Protein AF-A0AAU0F4G6-F1 (afdb_monomer_lite)

Organism: NCBI:txid1735111

Sequence (58 aa):
MVYRQKGNEKPMMWGTLSGNQNFLEDKNVAVGNTYTYLIKPMLINNRVAKTEKITIEF

Radius of gyration: 12.18 Å; chains: 1; bounding box: 27×19×30 Å

Structure (mmCIF, N/CA/C/O backbone):
data_AF-A0AAU0F4G6-F1
#
_entry.id   AF-A0AAU0F4G6-F1
#
loop_
_atom_site.group_PDB
_atom_site.id
_atom_site.type_symbol
_atom_site.label_atom_id
_atom_site.label_alt_id
_atom_site.label_comp_id
_atom_site.label_asym_id
_atom_site.label_entity_id
_atom_site.label_seq_id
_atom_site.pdbx_PDB_ins_code
_atom_site.Cartn_x
_atom_site.Cartn_y
_atom_site.Cartn_z
_atom_site.occupancy
_atom_site.B_iso_or_equiv
_atom_site.auth_seq_id
_atom_site.auth_comp_id
_atom_site.auth_asym_id
_atom_site.auth_atom_id
_atom_site.pdbx_PDB_model_num
ATOM 1 N N . MET A 1 1 ? 7.119 -2.487 -6.253 1.00 87.31 1 MET A N 1
ATOM 2 C CA . MET A 1 1 ? 7.154 -2.564 -4.772 1.00 87.31 1 MET A CA 1
ATOM 3 C C . MET A 1 1 ? 5.968 -1.803 -4.215 1.00 87.31 1 MET A C 1
ATOM 5 O O . MET A 1 1 ? 5.571 -0.817 -4.829 1.00 87.31 1 MET A O 1
ATOM 9 N N . VAL A 1 2 ? 5.423 -2.241 -3.085 1.00 91.81 2 VAL A N 1
ATOM 10 C CA . VAL A 1 2 ? 4.307 -1.581 -2.405 1.00 91.81 2 VAL A CA 1
ATOM 11 C C . VAL A 1 2 ? 4.705 -1.294 -0.967 1.00 91.81 2 VAL A C 1
ATOM 13 O O . VAL A 1 2 ? 5.175 -2.177 -0.247 1.00 91.81 2 VAL A O 1
ATOM 16 N N . TYR A 1 3 ? 4.539 -0.041 -0.569 1.00 94.19 3 TYR A N 1
ATOM 17 C CA . TYR A 1 3 ? 4.764 0.418 0.792 1.00 94.19 3 TYR A CA 1
ATOM 18 C C . TYR A 1 3 ? 3.430 0.762 1.431 1.00 94.19 3 TYR A C 1
ATOM 20 O O . TYR A 1 3 ? 2.521 1.239 0.751 1.00 94.19 3 TYR A O 1
ATOM 28 N N . ARG A 1 4 ? 3.341 0.546 2.737 1.00 95.69 4 ARG A N 1
ATOM 29 C CA . ARG A 1 4 ? 2.172 0.851 3.553 1.00 95.69 4 ARG A CA 1
ATOM 30 C C . ARG A 1 4 ? 2.564 1.836 4.642 1.00 95.69 4 ARG A C 1
ATOM 32 O O . ARG A 1 4 ? 3.609 1.688 5.272 1.00 95.69 4 ARG A O 1
ATOM 39 N N . GLN A 1 5 ? 1.703 2.812 4.868 1.00 96.25 5 GLN A N 1
ATOM 40 C CA . GLN A 1 5 ? 1.774 3.778 5.954 1.00 96.25 5 GLN A CA 1
ATOM 41 C C . GLN A 1 5 ? 0.451 3.747 6.717 1.00 96.25 5 GLN A C 1
ATOM 43 O O . GLN A 1 5 ? -0.607 3.818 6.096 1.00 96.25 5 GLN A O 1
ATOM 48 N N . LYS A 1 6 ? 0.510 3.658 8.047 1.00 96.12 6 LYS A N 1
ATOM 49 C CA . LYS A 1 6 ? -0.649 3.763 8.938 1.00 96.12 6 LYS A CA 1
ATOM 50 C C . LYS A 1 6 ? -0.639 5.142 9.599 1.00 96.12 6 LYS A C 1
ATOM 52 O O . LYS A 1 6 ? 0.334 5.499 10.254 1.00 96.12 6 LYS A O 1
ATOM 57 N N . GLY A 1 7 ? -1.690 5.937 9.413 1.00 93.31 7 GLY A N 1
ATOM 58 C CA . GLY A 1 7 ? -1.751 7.321 9.888 1.00 93.31 7 GLY A CA 1
ATOM 59 C C . GLY A 1 7 ? -0.514 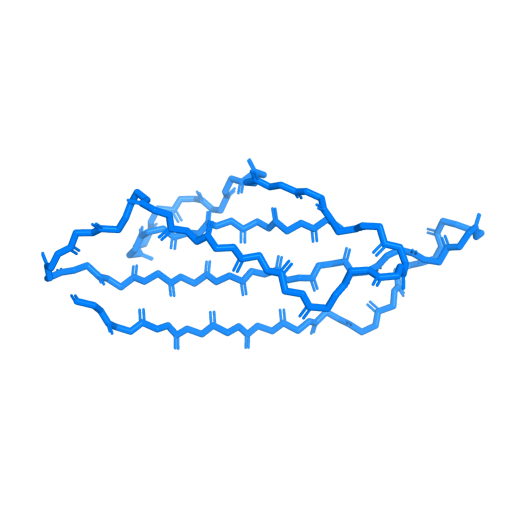8.120 9.460 1.00 93.31 7 GLY A C 1
ATOM 60 O O . GLY A 1 7 ? -0.198 8.200 8.274 1.00 93.31 7 GLY A O 1
ATOM 61 N N . ASN A 1 8 ? 0.220 8.651 10.439 1.00 93.69 8 ASN A N 1
ATOM 62 C CA . ASN A 1 8 ? 1.455 9.418 10.231 1.00 93.69 8 ASN A CA 1
ATOM 63 C C . ASN A 1 8 ? 2.738 8.601 10.475 1.00 93.69 8 ASN A C 1
ATOM 65 O O . ASN A 1 8 ? 3.822 9.175 10.579 1.00 93.69 8 ASN A O 1
ATOM 69 N N . GLU A 1 9 ? 2.637 7.274 10.585 1.00 94.56 9 GLU A N 1
ATOM 70 C CA . GLU A 1 9 ? 3.807 6.403 10.705 1.00 94.56 9 GLU A CA 1
ATOM 71 C C . GLU A 1 9 ? 4.683 6.462 9.445 1.00 94.56 9 GLU A C 1
ATOM 73 O O . GLU A 1 9 ? 4.233 6.780 8.341 1.00 94.56 9 GLU A O 1
ATOM 78 N N . LYS A 1 10 ? 5.965 6.114 9.593 1.00 93.94 10 LYS A N 1
ATOM 79 C CA . LYS A 1 10 ? 6.876 6.029 8.449 1.00 93.94 10 LYS A CA 1
ATOM 80 C C . LYS A 1 10 ? 6.415 4.910 7.498 1.00 93.94 10 LYS A C 1
ATOM 82 O O . LYS A 1 10 ? 6.187 3.796 7.969 1.00 93.94 10 LYS A O 1
ATOM 87 N N . PRO A 1 11 ? 6.351 5.147 6.172 1.00 94.44 11 PRO A N 1
ATOM 88 C CA . PRO A 1 11 ? 6.053 4.090 5.216 1.00 94.44 11 PRO A CA 1
ATOM 89 C C . PRO A 1 11 ? 7.041 2.927 5.326 1.00 94.44 11 PRO A C 1
ATOM 91 O O . PRO A 1 11 ? 8.259 3.128 5.284 1.00 94.44 11 PRO A O 1
ATOM 94 N N . MET A 1 12 ? 6.516 1.708 5.410 1.00 94.62 12 MET A N 1
ATOM 95 C CA . MET A 1 12 ? 7.304 0.476 5.442 1.00 94.62 12 MET A CA 1
ATOM 96 C C . MET A 1 12 ? 7.019 -0.375 4.207 1.00 94.62 12 MET A C 1
ATOM 98 O O . MET A 1 12 ? 5.910 -0.346 3.671 1.00 94.62 12 MET A O 1
ATOM 102 N N . MET A 1 13 ? 8.026 -1.115 3.726 1.00 92.31 13 MET A N 1
ATOM 103 C CA . MET A 1 13 ? 7.823 -2.065 2.629 1.00 92.31 13 MET A CA 1
ATOM 104 C C . MET A 1 13 ? 6.824 -3.120 3.103 1.00 92.31 13 MET A C 1
ATOM 106 O O . MET A 1 13 ? 7.072 -3.807 4.088 1.00 92.31 13 MET A O 1
ATOM 110 N N . TRP A 1 14 ? 5.693 -3.211 2.412 1.00 94.25 14 TRP A N 1
ATOM 111 C CA . TRP A 1 14 ? 4.605 -4.113 2.771 1.00 94.25 14 TRP A CA 1
ATOM 112 C C . TRP A 1 14 ? 4.558 -5.329 1.852 1.00 94.25 14 TRP A C 1
ATOM 114 O O . TRP A 1 14 ? 4.318 -6.439 2.314 1.00 94.25 14 TRP A O 1
ATOM 124 N N . GLY A 1 15 ? 4.850 -5.143 0.564 1.00 90.00 15 GLY A N 1
ATOM 125 C CA . GLY A 1 15 ? 4.861 -6.251 -0.380 1.00 90.00 15 GLY A CA 1
ATOM 126 C C . GLY A 1 15 ? 5.401 -5.898 -1.757 1.00 90.00 15 GLY A C 1
ATOM 127 O O . GLY A 1 15 ? 5.874 -4.788 -2.030 1.00 90.00 15 GLY A O 1
ATOM 128 N N . THR A 1 16 ? 5.319 -6.868 -2.659 1.00 89.19 16 THR A N 1
ATOM 129 C CA . THR A 1 16 ? 5.678 -6.727 -4.068 1.00 89.19 16 THR A CA 1
ATOM 130 C C . THR A 1 16 ? 4.508 -7.161 -4.945 1.00 89.19 16 THR A C 1
ATOM 132 O O . THR A 1 16 ? 3.740 -8.048 -4.594 1.00 89.19 16 THR A O 1
ATOM 135 N N . LEU A 1 17 ? 4.373 -6.494 -6.088 1.00 85.31 17 LEU A N 1
ATOM 136 C CA . LEU A 1 17 ? 3.510 -6.906 -7.187 1.00 85.31 17 LEU A CA 1
ATOM 137 C C . LEU A 1 17 ? 4.431 -7.371 -8.308 1.00 85.31 17 LEU A C 1
ATOM 139 O O . LEU A 1 17 ? 5.361 -6.644 -8.674 1.00 85.31 17 LEU A O 1
ATOM 143 N N . SER A 1 18 ? 4.192 -8.572 -8.823 1.00 81.50 18 SER A N 1
ATOM 144 C CA . SER A 1 18 ? 4.765 -9.010 -10.097 1.00 81.50 18 SER A CA 1
ATOM 145 C C . SER A 1 18 ? 3.972 -8.405 -11.262 1.00 81.50 18 SER A C 1
ATOM 147 O O . SER A 1 18 ? 2.829 -7.991 -11.085 1.00 81.50 18 SER A O 1
ATOM 149 N N . GLY A 1 19 ? 4.565 -8.335 -12.460 1.00 74.38 19 GLY A N 1
ATOM 150 C CA . GLY A 1 19 ? 3.984 -7.615 -13.606 1.00 74.38 19 GLY A CA 1
ATOM 151 C C . GLY A 1 19 ? 2.590 -8.080 -14.054 1.00 74.38 19 GLY A C 1
ATOM 152 O O . GLY A 1 19 ? 1.893 -7.321 -14.716 1.00 74.38 19 GLY A O 1
ATOM 153 N N . ASN A 1 20 ? 2.164 -9.283 -13.656 1.00 81.69 20 ASN A N 1
ATOM 154 C CA . ASN A 1 20 ? 0.856 -9.848 -14.003 1.00 81.69 20 ASN A CA 1
ATOM 155 C C . ASN A 1 20 ? -0.179 -9.710 -12.872 1.00 81.69 20 ASN A C 1
ATOM 157 O O . ASN A 1 20 ? -1.327 -10.113 -13.041 1.00 81.69 20 ASN A O 1
ATOM 161 N N . GLN A 1 21 ? 0.212 -9.182 -11.710 1.00 83.31 21 GLN A N 1
ATOM 162 C CA . GLN A 1 21 ? -0.684 -8.964 -10.579 1.00 83.31 21 GLN A CA 1
ATOM 163 C C . GLN A 1 21 ? -1.191 -7.525 -10.591 1.00 83.31 21 GLN A C 1
ATOM 165 O O . GLN A 1 21 ? -0.410 -6.575 -10.623 1.00 83.31 21 GLN A O 1
ATOM 170 N N . ASN A 1 22 ? -2.507 -7.368 -10.517 1.00 83.81 22 ASN A N 1
ATOM 171 C CA . ASN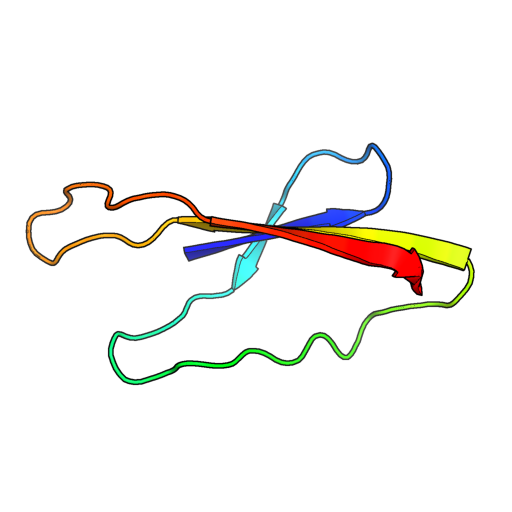 A 1 22 ? -3.182 -6.072 -10.474 1.00 83.81 22 ASN A CA 1
ATOM 172 C C . ASN A 1 22 ? -3.870 -5.791 -9.126 1.00 83.81 22 ASN A C 1
ATOM 174 O O 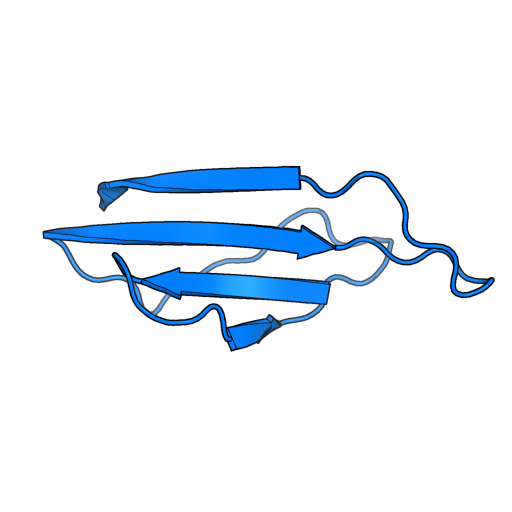. ASN A 1 22 ? -4.481 -4.736 -8.978 1.00 83.81 22 ASN A O 1
ATOM 178 N N . PHE A 1 23 ? -3.760 -6.693 -8.144 1.00 86.25 23 PHE A N 1
ATOM 179 C CA . PHE A 1 23 ? -4.340 -6.516 -6.812 1.00 86.25 23 PHE A CA 1
ATOM 180 C C . PHE A 1 23 ? -3.420 -7.029 -5.693 1.00 86.25 23 PHE A C 1
ATOM 182 O O . PHE A 1 23 ? -2.616 -7.942 -5.890 1.00 86.25 23 PHE A O 1
ATOM 189 N N . LEU A 1 24 ? -3.572 -6.434 -4.508 1.00 88.06 24 LEU A N 1
ATOM 190 C CA . LEU A 1 24 ? -3.071 -6.916 -3.220 1.00 88.06 24 LEU A CA 1
ATOM 191 C C . LEU A 1 24 ? -4.183 -6.734 -2.186 1.00 88.06 24 LEU A C 1
ATOM 193 O O . LEU A 1 24 ? -4.906 -5.742 -2.232 1.00 88.06 24 LEU A O 1
ATOM 197 N N . GLU A 1 25 ? -4.285 -7.660 -1.240 1.00 91.06 25 GLU A N 1
ATOM 198 C CA . GLU A 1 25 ? -5.264 -7.608 -0.154 1.00 91.06 25 GLU A CA 1
ATOM 199 C C . GLU A 1 25 ? -4.545 -7.361 1.179 1.00 91.06 25 GLU A C 1
ATOM 201 O O . GLU A 1 25 ? -3.684 -8.151 1.576 1.00 91.06 25 GLU A O 1
ATOM 206 N N . ASP A 1 26 ? -4.887 -6.274 1.877 1.00 91.31 26 ASP A N 1
ATOM 207 C CA . ASP A 1 26 ? -4.405 -6.017 3.238 1.00 91.31 26 ASP A CA 1
ATOM 208 C C . ASP A 1 26 ? -5.409 -6.523 4.274 1.00 91.31 26 ASP A C 1
ATOM 210 O O . ASP A 1 26 ? -6.402 -5.870 4.580 1.00 91.31 26 ASP A O 1
ATOM 214 N N . LYS A 1 27 ? -5.119 -7.699 4.834 1.00 92.44 27 LYS A N 1
ATOM 215 C CA . LYS A 1 27 ? -5.935 -8.330 5.881 1.00 92.44 27 LYS A CA 1
ATOM 216 C C . LYS A 1 27 ? -5.672 -7.767 7.278 1.00 92.44 27 LYS A C 1
ATOM 218 O O . LYS A 1 27 ? -6.414 -8.073 8.202 1.00 92.44 27 LYS A O 1
ATOM 223 N N . ASN A 1 28 ? -4.621 -6.963 7.452 1.00 90.69 28 ASN A N 1
ATOM 224 C CA . ASN A 1 28 ? -4.193 -6.449 8.754 1.00 90.69 28 ASN A CA 1
ATOM 225 C C . ASN A 1 28 ? -4.632 -4.993 8.955 1.00 90.69 28 ASN A C 1
ATOM 227 O O . ASN A 1 28 ? -3.856 -4.163 9.444 1.00 90.69 28 ASN A O 1
ATOM 231 N N . VAL A 1 29 ? -5.860 -4.674 8.551 1.00 92.38 29 VAL A N 1
ATOM 232 C CA . VAL A 1 29 ? -6.496 -3.363 8.734 1.00 92.38 29 VAL A CA 1
ATOM 233 C C . VAL A 1 29 ? -7.407 -3.374 9.959 1.00 92.38 29 VAL A C 1
ATOM 235 O O . VAL A 1 29 ? -7.991 -4.399 10.302 1.00 92.38 29 VAL A O 1
ATOM 238 N N . ALA A 1 30 ? -7.516 -2.236 10.637 1.00 93.38 30 ALA A N 1
ATOM 239 C CA . ALA A 1 30 ? -8.385 -2.072 11.797 1.00 93.38 30 ALA A CA 1
ATOM 240 C C . ALA A 1 30 ? -9.161 -0.758 11.700 1.00 93.38 30 ALA A C 1
ATOM 242 O O . ALA A 1 30 ? -8.585 0.254 11.296 1.00 93.38 30 ALA A O 1
ATOM 243 N N . VAL A 1 31 ? -10.427 -0.789 12.125 1.00 93.00 31 VAL A N 1
ATOM 244 C CA . VAL A 1 31 ? -11.339 0.366 12.116 1.00 93.00 31 VAL A CA 1
ATOM 245 C C . VAL A 1 31 ? -10.755 1.536 12.909 1.00 93.00 31 VAL A C 1
ATOM 247 O O . VAL A 1 31 ? -10.127 1.342 13.953 1.00 93.00 31 VAL A O 1
ATOM 250 N N . GLY A 1 32 ? -10.971 2.749 12.408 1.00 93.44 32 GLY A N 1
ATOM 251 C CA . GLY A 1 32 ? -10.474 3.995 12.985 1.00 93.44 32 GLY A CA 1
ATOM 252 C C . GLY A 1 32 ? -9.039 4.325 12.578 1.00 93.44 32 GLY A C 1
ATOM 253 O O . GLY A 1 32 ? -8.422 5.196 13.191 1.00 93.44 32 GLY A O 1
ATOM 254 N N . ASN A 1 33 ? -8.484 3.640 11.573 1.00 94.81 33 ASN A N 1
ATOM 255 C CA . ASN A 1 33 ? -7.143 3.914 11.065 1.00 94.81 33 ASN A CA 1
ATOM 256 C C . ASN A 1 33 ? -7.186 4.309 9.590 1.00 94.81 33 ASN A C 1
ATOM 258 O O . ASN A 1 33 ? -7.887 3.720 8.774 1.00 94.81 33 ASN A O 1
ATOM 262 N N . THR A 1 34 ? -6.337 5.264 9.228 1.00 95.50 34 THR A N 1
ATOM 263 C CA . THR A 1 34 ? -6.093 5.626 7.831 1.00 95.50 34 THR A CA 1
ATOM 264 C C . THR A 1 34 ? -4.872 4.881 7.319 1.00 95.50 34 THR A C 1
ATOM 266 O O . THR A 1 34 ? -3.825 4.881 7.970 1.00 95.50 34 THR A O 1
ATOM 269 N N . TYR A 1 35 ? -4.967 4.303 6.126 1.00 95.81 35 TYR A N 1
ATOM 270 C CA . TYR A 1 35 ? -3.848 3.635 5.473 1.00 95.81 35 TYR A CA 1
ATOM 271 C C . TYR A 1 35 ? -3.521 4.307 4.143 1.00 95.81 35 TYR A C 1
ATOM 273 O O . TYR A 1 35 ? -4.394 4.569 3.320 1.00 95.81 35 TYR A O 1
ATOM 281 N N . THR A 1 36 ? -2.239 4.588 3.924 1.00 95.31 36 THR A N 1
ATOM 282 C CA . THR A 1 36 ? -1.714 5.071 2.646 1.00 95.31 36 THR A CA 1
ATOM 283 C C . THR A 1 36 ? -0.832 3.998 2.026 1.00 95.31 36 THR A C 1
ATOM 285 O O . THR A 1 36 ? 0.145 3.556 2.631 1.00 95.31 36 THR A O 1
ATOM 288 N N . TYR A 1 37 ? -1.159 3.612 0.798 1.00 93.81 37 TYR A N 1
ATOM 289 C CA . TYR A 1 37 ? -0.402 2.665 -0.005 1.00 93.81 37 TYR A CA 1
ATOM 290 C C . TYR A 1 37 ? 0.339 3.414 -1.109 1.00 93.81 37 TYR A C 1
ATOM 292 O O . TYR A 1 37 ? -0.247 4.188 -1.870 1.00 93.81 37 TYR A O 1
ATOM 300 N N . LEU A 1 38 ? 1.648 3.188 -1.182 1.00 90.62 38 LEU A N 1
ATOM 301 C CA . LEU A 1 38 ? 2.534 3.783 -2.177 1.00 90.62 38 LEU A CA 1
ATOM 302 C C . LEU A 1 38 ? 3.028 2.673 -3.096 1.00 90.62 38 LEU A C 1
ATOM 304 O O . LEU A 1 38 ? 3.801 1.803 -2.682 1.00 90.62 38 LEU A O 1
ATOM 308 N N . ILE A 1 39 ? 2.587 2.703 -4.348 1.00 90.25 39 ILE A N 1
ATOM 309 C CA . ILE A 1 39 ? 2.962 1.714 -5.352 1.00 90.25 39 ILE A CA 1
ATOM 310 C C . ILE A 1 39 ? 4.089 2.311 -6.183 1.00 90.25 39 ILE A C 1
ATOM 312 O O . ILE A 1 39 ? 3.884 3.247 -6.951 1.00 90.25 39 ILE A O 1
ATOM 316 N N . LYS A 1 40 ? 5.292 1.752 -6.028 1.00 87.19 40 LYS A N 1
ATOM 317 C CA . LYS A 1 40 ? 6.488 2.115 -6.793 1.00 87.19 40 LYS A CA 1
ATOM 318 C C . LYS A 1 40 ? 6.768 1.025 -7.833 1.00 87.19 40 LYS A C 1
ATOM 320 O O . LYS A 1 40 ? 7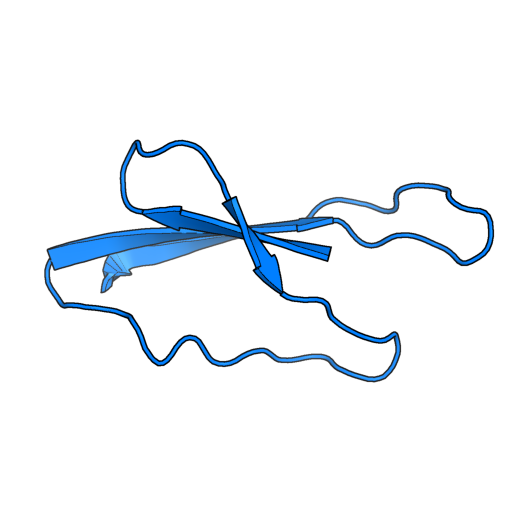.457 0.043 -7.510 1.00 87.19 40 LYS A O 1
ATOM 325 N N . PRO A 1 41 ? 6.203 1.127 -9.046 1.00 81.62 41 PRO A N 1
ATOM 326 C CA . PRO A 1 41 ? 6.516 0.205 -10.126 1.00 81.62 41 PRO A CA 1
ATOM 327 C C . PRO A 1 41 ? 7.964 0.408 -10.586 1.00 81.62 41 PRO A C 1
ATOM 329 O O . PRO A 1 41 ? 8.462 1.532 -10.680 1.00 81.62 41 PRO A O 1
ATOM 332 N N . MET A 1 42 ? 8.647 -0.701 -10.857 1.00 81.00 42 MET A N 1
ATOM 333 C CA . MET A 1 42 ? 9.991 -0.714 -11.429 1.00 81.00 42 MET A CA 1
ATOM 334 C C . MET A 1 42 ? 9.929 -1.457 -12.757 1.00 81.00 42 MET A C 1
ATOM 336 O O . MET A 1 42 ? 9.400 -2.564 -12.825 1.00 81.00 42 MET A O 1
ATOM 340 N N . LEU A 1 43 ? 10.448 -0.829 -13.805 1.00 73.69 43 LEU A N 1
ATOM 341 C CA . LEU A 1 43 ? 10.658 -1.459 -15.098 1.00 73.69 43 LEU A CA 1
ATOM 342 C C . LEU A 1 43 ? 11.853 -2.417 -15.021 1.00 73.69 43 LEU A C 1
ATOM 344 O O . LEU A 1 43 ? 12.722 -2.276 -14.161 1.00 73.69 43 LEU A O 1
ATOM 348 N N . ILE A 1 44 ? 11.929 -3.354 -15.969 1.00 72.19 44 ILE A N 1
ATOM 349 C CA . ILE A 1 44 ? 12.974 -4.392 -16.019 1.00 72.19 44 ILE A CA 1
ATOM 350 C C . ILE A 1 44 ? 14.404 -3.830 -16.1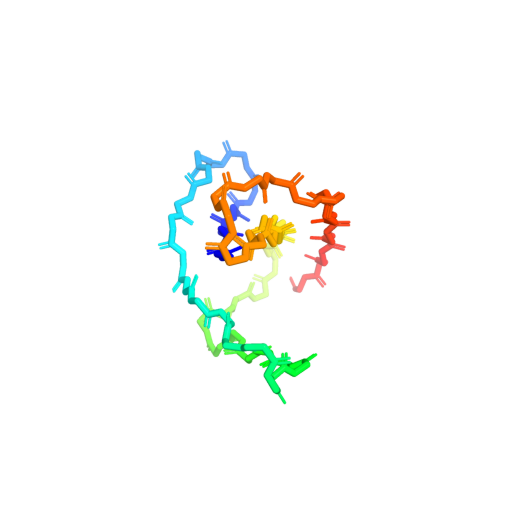30 1.00 72.19 44 ILE A C 1
ATOM 352 O O . ILE A 1 44 ? 15.368 -4.500 -15.789 1.00 72.19 44 ILE A O 1
ATOM 356 N N . ASN A 1 45 ? 14.546 -2.577 -16.570 1.00 79.38 45 ASN A N 1
ATOM 357 C CA . ASN A 1 45 ? 15.809 -1.840 -16.654 1.00 79.38 45 ASN A CA 1
ATOM 358 C C . ASN A 1 45 ? 16.106 -0.995 -15.398 1.00 79.38 45 ASN A C 1
ATOM 360 O O . ASN A 1 45 ? 16.829 -0.003 -15.480 1.00 79.38 45 ASN A O 1
ATOM 364 N N . ASN A 1 46 ? 15.501 -1.337 -14.258 1.00 73.56 46 ASN A N 1
ATOM 365 C CA . ASN 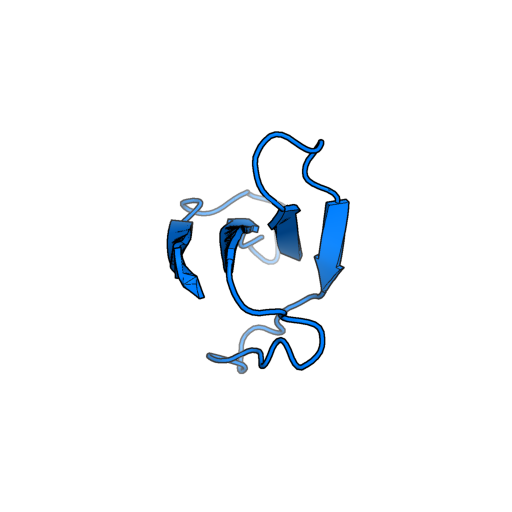A 1 46 ? 15.587 -0.615 -12.986 1.00 73.56 46 ASN A CA 1
ATOM 366 C C . ASN A 1 46 ? 15.127 0.853 -13.035 1.00 73.56 46 ASN A C 1
ATOM 368 O O . ASN A 1 46 ? 15.382 1.616 -12.099 1.00 73.56 46 ASN A O 1
ATOM 372 N N . ARG A 1 47 ? 14.410 1.275 -14.085 1.00 75.50 47 ARG A N 1
ATOM 373 C CA . ARG A 1 47 ? 13.788 2.603 -14.110 1.00 75.50 47 ARG A CA 1
ATOM 374 C C . ARG A 1 47 ? 12.494 2.593 -13.311 1.00 75.50 47 ARG A C 1
ATOM 376 O O . ARG A 1 47 ? 11.662 1.699 -13.446 1.00 75.50 47 ARG A O 1
ATOM 383 N N . VAL A 1 48 ? 12.318 3.617 -12.487 1.00 69.69 48 VAL A N 1
ATOM 384 C CA . VAL A 1 48 ? 11.078 3.841 -11.742 1.00 69.69 48 VAL A CA 1
ATOM 385 C C . VAL A 1 48 ? 10.018 4.346 -12.720 1.00 69.69 48 VAL A C 1
ATOM 387 O O . VAL A 1 48 ? 10.255 5.317 -13.437 1.00 69.69 48 VAL A O 1
ATOM 390 N N . ALA A 1 49 ? 8.867 3.680 -12.766 1.00 73.88 49 ALA A N 1
ATOM 391 C CA . ALA A 1 49 ? 7.690 4.181 -13.473 1.00 73.88 49 ALA A CA 1
ATOM 392 C C . ALA A 1 49 ? 6.843 5.067 -12.536 1.00 73.88 49 ALA A C 1
ATOM 394 O O . ALA A 1 49 ? 7.154 5.202 -11.348 1.00 73.88 49 ALA A O 1
ATOM 395 N N . LYS A 1 50 ? 5.791 5.712 -13.062 1.00 76.94 50 LYS A N 1
ATOM 396 C CA . LYS A 1 50 ? 4.937 6.628 -12.286 1.00 76.94 50 LYS A CA 1
ATOM 397 C C . LYS A 1 50 ? 4.476 5.960 -10.983 1.00 76.94 50 LYS A C 1
ATOM 399 O O . LYS A 1 50 ? 3.938 4.858 -11.000 1.00 76.94 50 LYS A O 1
ATOM 404 N N . THR A 1 51 ? 4.746 6.619 -9.858 1.00 75.88 51 THR A N 1
ATOM 405 C CA . THR A 1 51 ? 4.331 6.147 -8.533 1.00 75.88 51 THR A CA 1
ATOM 406 C C . THR A 1 51 ? 2.878 6.536 -8.308 1.00 75.88 51 THR A C 1
ATOM 408 O O . THR A 1 51 ? 2.525 7.702 -8.476 1.00 75.88 51 THR A O 1
ATOM 411 N N . GLU A 1 52 ? 2.057 5.568 -7.919 1.00 80.81 52 GLU A N 1
ATOM 412 C CA . GLU A 1 52 ? 0.651 5.789 -7.586 1.00 80.81 52 GLU A CA 1
ATOM 413 C C . GLU A 1 52 ? 0.489 5.812 -6.060 1.00 80.81 52 GLU A C 1
ATOM 415 O O . GLU A 1 52 ? 1.116 5.024 -5.339 1.00 80.81 52 GLU A O 1
ATOM 420 N N . LYS A 1 53 ? -0.329 6.747 -5.566 1.00 85.94 53 LYS A N 1
ATOM 421 C CA . LYS A 1 53 ? -0.645 6.920 -4.143 1.00 85.94 53 LYS A CA 1
ATOM 422 C C . LYS A 1 53 ? -2.136 6.706 -3.946 1.00 85.94 53 LYS A C 1
ATOM 424 O O . LYS A 1 53 ? -2.940 7.382 -4.580 1.00 85.94 53 LYS A O 1
ATOM 429 N N . ILE A 1 54 ? -2.484 5.812 -3.030 1.00 87.31 54 ILE A N 1
ATOM 430 C CA . ILE A 1 54 ? -3.871 5.512 -2.680 1.00 87.31 54 ILE A CA 1
ATOM 431 C C . ILE A 1 54 ? -4.007 5.644 -1.164 1.00 87.31 54 ILE A C 1
ATOM 433 O O . ILE A 1 54 ? -3.231 5.042 -0.423 1.00 87.31 54 ILE A O 1
ATOM 437 N N . THR A 1 55 ? -4.971 6.437 -0.703 1.00 86.12 55 THR A N 1
ATOM 438 C CA . THR A 1 55 ? -5.272 6.621 0.723 1.00 86.12 55 THR A CA 1
ATOM 439 C C . THR A 1 55 ? -6.696 6.149 0.979 1.00 86.12 55 THR A C 1
ATOM 441 O O . THR A 1 55 ? -7.610 6.548 0.261 1.00 86.12 55 THR A O 1
ATOM 444 N N . ILE A 1 56 ? -6.858 5.267 1.963 1.00 86.88 56 ILE A N 1
ATOM 445 C CA . ILE A 1 56 ? -8.129 4.630 2.309 1.00 86.88 56 ILE A CA 1
ATOM 446 C C . ILE A 1 56 ? -8.340 4.789 3.814 1.00 86.88 56 ILE A C 1
ATOM 448 O O . ILE A 1 56 ? -7.428 4.538 4.608 1.00 86.88 56 ILE A O 1
ATOM 452 N N . GLU A 1 57 ? -9.540 5.209 4.194 1.00 80.12 57 GLU A N 1
ATOM 453 C CA . GLU A 1 57 ? -10.006 5.242 5.579 1.00 80.12 57 GLU A CA 1
ATOM 454 C C . GLU A 1 57 ? -10.797 3.963 5.860 1.00 80.12 57 GLU A C 1
ATOM 456 O O . GLU A 1 57 ? -11.597 3.541 5.022 1.00 80.12 57 GLU A O 1
ATOM 461 N N . PHE A 1 58 ? -10.522 3.326 7.000 1.00 80.31 58 PHE A N 1
ATOM 462 C CA . PHE A 1 58 ? -11.123 2.057 7.412 1.00 80.31 58 PHE A CA 1
ATOM 463 C C . PHE A 1 58 ? -11.684 2.147 8.828 1.00 80.31 58 PHE A C 1
ATOM 465 O O . PHE A 1 58 ? -11.060 2.832 9.674 1.00 80.31 58 PHE A O 1
#

Foldseek 3Di:
DKWKDKAPRDTDDDDDDDPPDPDDDDPPDDAPIKMKMWDFDADPVRDTDDIDIDIDHD

pLDDT: mean 87.2, std 7.42, range [69.69, 96.25]

Secondary structure (DSSP, 8-state):
-EEEEETTSPPEEEE---TT----------TT-EEEEEE--B-TTSPBPPPEEEEEE-